Protein AF-W4M7C6-F1 (afdb_monomer_lite)

pLDDT: mean 83.35, std 12.87, range [47.41, 96.06]

Radius of gyration: 19.74 Å; chains: 1; bounding box: 34×29×66 Å

Secondary structure (DSSP, 8-state):
--HHHHHHHHHHHHHHTT--S--HHHHHHHHHHHHHHHH-HHHHHHHHT-SSSHHHHHHH------TTTTTTSSTTSS--

Structure (mmCIF, N/CA/C/O backbone):
data_AF-W4M7C6-F1
#
_entry.id   AF-W4M7C6-F1
#
loop_
_atom_site.group_PDB
_atom_site.id
_atom_site.type_symbol
_atom_site.label_atom_id
_atom_site.label_alt_id
_atom_site.label_comp_id
_atom_site.label_asym_id
_atom_site.label_entity_id
_atom_site.label_seq_id
_atom_site.pdbx_PDB_ins_code
_atom_site.Cartn_x
_atom_site.Cartn_y
_atom_site.Cartn_z
_atom_site.occupancy
_atom_site.B_iso_or_equiv
_atom_site.auth_seq_id
_atom_site.auth_comp_id
_atom_site.auth_asym_id
_atom_site.auth_atom_id
_atom_site.pdbx_PDB_model_num
ATOM 1 N N . MET A 1 1 ? -4.526 16.958 14.744 1.00 70.56 1 MET A N 1
ATOM 2 C CA . MET A 1 1 ? -4.909 15.533 14.887 1.00 70.56 1 MET A CA 1
ATOM 3 C C . MET A 1 1 ? -3.672 14.715 15.204 1.00 70.56 1 MET A C 1
ATOM 5 O O . MET A 1 1 ? -2.640 14.958 14.593 1.00 70.56 1 MET A O 1
ATOM 9 N N . SER A 1 2 ? -3.755 13.777 16.147 1.00 94.94 2 SER A N 1
ATOM 10 C CA . SER A 1 2 ? -2.669 12.833 16.430 1.00 94.94 2 SER A CA 1
ATOM 11 C C . SER A 1 2 ? -2.811 11.577 15.563 1.00 94.94 2 SER A C 1
ATOM 13 O O . SER A 1 2 ? -3.887 11.289 15.032 1.00 94.94 2 SER A O 1
ATOM 15 N N . ARG A 1 3 ? -1.731 10.796 15.426 1.00 90.19 3 ARG A N 1
ATOM 16 C CA . ARG A 1 3 ? -1.771 9.500 14.724 1.00 90.19 3 ARG A CA 1
ATOM 17 C C . ARG A 1 3 ? -2.830 8.574 15.329 1.00 90.19 3 ARG A C 1
ATOM 19 O O . ARG A 1 3 ? -3.586 7.944 14.599 1.00 90.19 3 ARG A O 1
ATOM 26 N N . THR A 1 4 ? -2.913 8.550 16.656 1.00 92.25 4 THR A N 1
ATOM 27 C CA . THR A 1 4 ? -3.893 7.758 17.403 1.00 92.25 4 THR A CA 1
ATOM 28 C C . THR A 1 4 ? -5.319 8.216 17.118 1.00 92.25 4 THR A C 1
ATOM 30 O O . THR A 1 4 ? -6.164 7.383 16.815 1.00 92.25 4 THR A O 1
ATOM 33 N N . SER A 1 5 ? -5.588 9.530 17.124 1.00 93.94 5 SER A N 1
ATOM 34 C CA . SER A 1 5 ? -6.940 10.040 16.858 1.00 93.94 5 SER A CA 1
ATOM 35 C C . SER A 1 5 ? -7.386 9.772 15.418 1.00 93.94 5 SER A C 1
ATOM 37 O O . SER A 1 5 ? -8.541 9.431 15.186 1.00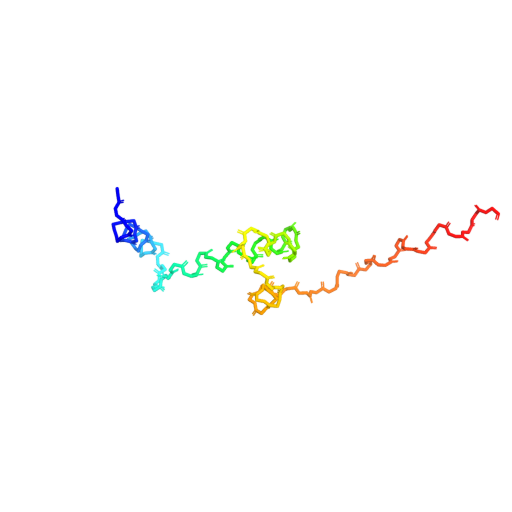 93.94 5 SER A O 1
ATOM 39 N N . ALA A 1 6 ? -6.470 9.886 14.450 1.00 93.19 6 ALA A N 1
ATOM 40 C CA . ALA A 1 6 ? -6.745 9.518 13.062 1.00 93.19 6 ALA A CA 1
ATOM 41 C C . ALA A 1 6 ? -7.071 8.023 12.929 1.00 93.19 6 ALA A C 1
ATOM 43 O O . ALA A 1 6 ? -8.001 7.651 12.220 1.00 93.19 6 ALA A O 1
ATOM 44 N N . TRP A 1 7 ? -6.349 7.167 13.653 1.00 92.75 7 TRP A N 1
ATOM 45 C CA . TRP A 1 7 ? -6.584 5.728 13.620 1.00 92.75 7 TRP A CA 1
ATOM 46 C C . TRP A 1 7 ? -7.908 5.316 14.271 1.00 92.75 7 TRP A C 1
ATOM 48 O O . TRP A 1 7 ? -8.613 4.470 13.729 1.00 92.75 7 TRP A O 1
ATOM 58 N N . CYS A 1 8 ? -8.295 5.953 15.379 1.00 92.62 8 CYS A N 1
ATOM 59 C CA . CYS A 1 8 ? -9.607 5.743 15.995 1.00 92.62 8 CYS A CA 1
ATOM 60 C C . CYS A 1 8 ? -10.756 6.051 15.023 1.00 92.62 8 CYS A C 1
ATOM 62 O O . CYS A 1 8 ? -11.714 5.286 14.958 1.00 92.62 8 CYS A O 1
ATOM 64 N N . LEU A 1 9 ? -10.643 7.129 14.235 1.00 94.50 9 LEU A N 1
ATOM 65 C CA . LEU A 1 9 ? -11.629 7.459 13.201 1.00 94.50 9 LEU A CA 1
ATOM 66 C C . LEU A 1 9 ? -11.727 6.365 12.135 1.00 94.50 9 LEU A C 1
ATOM 68 O O . LEU A 1 9 ? -12.828 5.935 11.803 1.00 94.50 9 LEU A O 1
ATOM 72 N N . VAL A 1 10 ? -10.586 5.888 11.630 1.00 93.75 10 VAL A N 1
ATOM 73 C CA . VAL A 1 10 ? -10.550 4.808 10.631 1.00 93.75 10 VAL A CA 1
ATOM 74 C C . VAL A 1 10 ? -11.221 3.540 11.161 1.00 93.75 10 VAL A C 1
ATOM 76 O O . VAL A 1 10 ? -12.041 2.955 10.460 1.00 93.75 10 VAL A O 1
ATOM 79 N N . GLN A 1 11 ? -10.925 3.145 12.402 1.00 92.88 11 GLN A N 1
ATOM 80 C CA . GLN A 1 11 ? -11.550 1.977 13.033 1.00 92.88 11 GLN A CA 1
ATOM 81 C C . GLN A 1 11 ? -13.065 2.146 13.192 1.00 92.88 11 GLN A C 1
ATOM 83 O O . GLN A 1 11 ? -13.816 1.214 12.918 1.00 92.88 11 GLN A O 1
ATOM 88 N N . GLY A 1 12 ? -13.520 3.342 13.582 1.00 94.06 12 GLY A N 1
ATOM 89 C CA . GLY A 1 12 ? -14.946 3.643 13.703 1.00 94.06 12 GLY A CA 1
ATOM 90 C C . GLY A 1 12 ? -15.693 3.476 12.379 1.00 94.06 12 GLY A C 1
ATOM 91 O O . GLY A 1 12 ? -16.736 2.828 12.341 1.00 94.06 12 GLY A O 1
ATOM 92 N N . TYR A 1 13 ? -15.139 3.994 11.279 1.00 95.50 13 TYR A N 1
ATOM 93 C CA . TYR A 1 13 ? -15.738 3.813 9.954 1.00 95.50 13 TYR A CA 1
ATOM 94 C C . TYR A 1 13 ? -15.653 2.370 9.456 1.00 95.50 13 TYR A C 1
ATOM 96 O O . TYR A 1 13 ? -16.625 1.876 8.892 1.00 95.50 13 TYR A O 1
ATOM 104 N N . ALA A 1 14 ? -14.537 1.674 9.695 1.00 94.56 14 ALA A N 1
ATOM 105 C CA . ALA A 1 14 ? -14.400 0.261 9.347 1.00 94.56 14 ALA A CA 1
ATOM 106 C C . ALA A 1 14 ? -15.497 -0.586 10.014 1.00 94.56 14 ALA A C 1
ATOM 108 O O . ALA A 1 14 ? -16.168 -1.369 9.344 1.00 94.56 14 ALA A O 1
ATOM 109 N N . GLN A 1 15 ? -15.759 -0.352 11.302 1.00 94.12 15 GLN A N 1
ATOM 110 C CA . GLN A 1 15 ? -16.816 -1.043 12.036 1.00 94.12 15 GLN A CA 1
ATOM 111 C C . GLN A 1 15 ? -18.213 -0.769 11.456 1.00 94.12 15 GLN A C 1
ATOM 113 O O . GLN A 1 15 ? -19.017 -1.693 11.356 1.00 94.12 15 GLN A O 1
ATOM 118 N N . GLN A 1 16 ? -18.503 0.471 11.046 1.00 96.06 16 GLN A N 1
ATOM 119 C CA . GLN A 1 16 ? -19.802 0.833 10.456 1.00 96.06 16 GLN A CA 1
ATOM 120 C C . GLN A 1 16 ? -20.097 0.084 9.153 1.00 96.06 16 GLN A C 1
ATOM 122 O O . GLN A 1 16 ? -21.256 -0.202 8.866 1.00 96.06 16 GLN A O 1
ATOM 127 N N . VAL A 1 17 ? -19.063 -0.259 8.383 1.00 95.75 17 VAL A N 1
ATOM 128 C CA . VAL A 1 17 ? -19.197 -1.037 7.141 1.00 95.75 17 VAL A CA 1
ATOM 129 C C . VAL A 1 17 ? -18.981 -2.541 7.349 1.00 95.75 17 VAL A C 1
ATOM 131 O O . VAL A 1 17 ? -18.860 -3.286 6.381 1.00 95.75 17 VAL A O 1
ATOM 134 N N . GLY A 1 18 ? -18.923 -3.004 8.602 1.00 94.50 18 GLY A N 1
ATOM 135 C CA . GLY A 1 18 ? -18.761 -4.421 8.940 1.00 94.50 18 GLY A CA 1
ATOM 136 C C . GLY A 1 18 ? -17.347 -4.974 8.734 1.00 94.50 18 GLY A C 1
ATOM 137 O O . GLY A 1 18 ? -17.164 -6.189 8.729 1.00 94.50 18 GLY A O 1
ATOM 138 N N . LEU A 1 19 ? -16.336 -4.115 8.578 1.00 91.88 19 LEU A N 1
ATOM 139 C CA . LEU A 1 19 ? -14.936 -4.525 8.489 1.00 91.88 19 LEU A CA 1
ATOM 140 C C . LEU A 1 19 ? -14.319 -4.601 9.889 1.00 91.88 19 LEU A C 1
ATOM 142 O O . LEU A 1 19 ? -14.212 -3.601 10.599 1.00 91.88 19 LEU A O 1
ATOM 146 N N . ALA A 1 20 ? -13.876 -5.795 10.277 1.00 87.50 20 ALA A N 1
ATOM 147 C CA . ALA A 1 20 ? -13.174 -6.025 11.535 1.00 87.50 20 ALA A CA 1
ATOM 148 C C . ALA A 1 20 ? -11.648 -6.017 11.337 1.00 87.50 20 ALA A C 1
ATOM 150 O O . ALA A 1 20 ? -11.141 -6.432 10.298 1.00 87.50 20 ALA A O 1
ATOM 151 N N . HIS A 1 21 ? -10.911 -5.594 12.369 1.00 85.25 21 HIS A N 1
ATOM 152 C CA . HIS A 1 21 ? -9.449 -5.729 12.465 1.00 85.25 21 HIS A CA 1
ATOM 153 C C . HIS A 1 21 ? -8.623 -5.078 11.344 1.00 85.25 21 HIS A C 1
ATOM 155 O O . HIS A 1 21 ? -7.504 -5.526 11.091 1.00 85.25 21 HIS A O 1
ATOM 161 N N . VAL A 1 22 ? -9.117 -4.001 10.727 1.00 91.12 22 VAL A N 1
ATOM 162 C CA . VAL A 1 22 ? -8.335 -3.225 9.754 1.00 91.12 22 VAL A CA 1
ATOM 163 C C . VAL A 1 22 ? -7.053 -2.723 10.421 1.00 91.12 22 VAL A C 1
ATOM 165 O O . VAL A 1 22 ? -7.095 -2.206 11.536 1.00 91.12 22 VAL A O 1
ATOM 168 N N . LYS A 1 23 ? -5.908 -2.875 9.758 1.00 90.94 23 LYS A N 1
ATOM 169 C CA . LYS A 1 23 ? -4.572 -2.443 10.191 1.00 90.94 23 LYS A CA 1
ATOM 170 C C . LYS A 1 23 ? -4.025 -1.391 9.227 1.00 90.94 23 LYS A C 1
ATOM 172 O O . LYS A 1 23 ? -4.374 -1.393 8.049 1.00 90.94 23 LYS A O 1
ATOM 177 N N . PRO A 1 24 ? -3.111 -0.502 9.662 1.00 89.94 24 PRO A N 1
ATOM 178 C CA . PRO A 1 24 ? -2.557 0.516 8.766 1.00 89.94 24 PRO A CA 1
ATOM 179 C C . PRO A 1 24 ? -1.856 -0.093 7.544 1.00 89.94 24 PRO A C 1
ATOM 181 O O . PRO A 1 24 ? -1.814 0.512 6.475 1.00 89.94 24 PRO A O 1
ATOM 184 N N . HIS A 1 25 ? -1.314 -1.305 7.701 1.00 89.69 25 HIS A N 1
ATOM 185 C CA . HIS A 1 25 ? -0.649 -2.020 6.621 1.00 89.69 25 HIS A CA 1
ATOM 186 C C . HIS A 1 25 ? -1.617 -2.507 5.532 1.00 89.69 25 HIS A C 1
ATOM 188 O O . HIS A 1 25 ? -1.210 -2.581 4.378 1.00 89.69 25 HIS A O 1
ATOM 194 N N . ASP A 1 26 ? -2.896 -2.724 5.850 1.00 89.12 26 ASP A N 1
ATOM 195 C CA . ASP A 1 26 ? -3.901 -3.168 4.875 1.00 89.12 26 ASP A CA 1
ATOM 196 C C . ASP A 1 26 ? -4.144 -2.091 3.812 1.00 89.12 26 ASP A C 1
ATOM 198 O O . ASP A 1 26 ? -4.209 -2.385 2.621 1.00 89.12 26 ASP A O 1
ATOM 202 N N . PHE A 1 27 ? -4.159 -0.815 4.215 1.00 90.31 27 PHE A N 1
ATOM 203 C CA . PHE A 1 27 ? -4.233 0.311 3.278 1.00 90.31 27 PHE A CA 1
ATOM 204 C C . PHE A 1 27 ? -3.004 0.387 2.374 1.00 90.31 27 PHE A C 1
ATOM 206 O O . PHE A 1 27 ? -3.125 0.637 1.175 1.00 90.31 27 PHE A O 1
ATOM 213 N N . ARG A 1 28 ? -1.810 0.151 2.933 1.00 90.88 28 ARG A N 1
ATOM 214 C CA . ARG A 1 28 ? -0.572 0.112 2.145 1.00 90.88 28 ARG A CA 1
ATOM 215 C C . ARG A 1 28 ? -0.617 -1.026 1.125 1.00 90.88 28 ARG A C 1
ATOM 217 O O . ARG A 1 28 ? -0.213 -0.813 -0.016 1.00 90.88 28 ARG A O 1
ATOM 224 N N . HIS A 1 29 ? -1.141 -2.188 1.515 1.00 89.94 29 HIS A N 1
ATOM 225 C CA . HIS A 1 29 ? -1.297 -3.318 0.611 1.00 89.94 29 HIS A CA 1
ATOM 226 C C . HIS A 1 29 ? -2.319 -3.057 -0.494 1.00 89.94 29 HIS A C 1
ATOM 228 O O . HIS A 1 29 ? -2.054 -3.355 -1.658 1.00 89.94 29 HIS A O 1
ATOM 234 N N . PHE A 1 30 ? -3.456 -2.452 -0.151 1.00 90.25 30 PHE A N 1
ATOM 235 C CA . PHE A 1 30 ? -4.474 -2.066 -1.121 1.00 90.25 30 PHE A CA 1
ATOM 236 C C . PHE A 1 30 ? -3.902 -1.128 -2.192 1.00 90.25 30 PHE A C 1
ATOM 238 O O . PHE A 1 30 ? -3.996 -1.416 -3.384 1.00 90.25 30 PHE A O 1
ATOM 245 N N . VAL A 1 31 ? -3.224 -0.054 -1.772 1.00 91.00 31 VAL A N 1
ATOM 246 C CA . VAL A 1 31 ? -2.591 0.899 -2.696 1.00 91.00 31 VAL A CA 1
ATOM 247 C C . VAL A 1 31 ? -1.532 0.215 -3.564 1.00 91.00 31 VAL A C 1
ATOM 249 O O . VAL A 1 31 ? -1.506 0.428 -4.774 1.00 91.00 31 VAL A O 1
ATOM 252 N N . GLY A 1 32 ? -0.679 -0.630 -2.977 1.00 91.44 32 GLY A N 1
ATOM 253 C CA . GLY A 1 32 ? 0.337 -1.372 -3.729 1.00 91.44 32 GLY A CA 1
ATOM 254 C C . GLY A 1 32 ? -0.250 -2.305 -4.789 1.00 91.44 32 GLY A C 1
ATOM 255 O O . GLY A 1 32 ? 0.253 -2.351 -5.913 1.00 91.44 32 GLY A O 1
ATOM 256 N N . THR A 1 33 ? -1.347 -2.985 -4.456 1.00 89.94 33 THR A N 1
ATOM 257 C CA . THR A 1 33 ? -2.061 -3.888 -5.369 1.00 89.94 33 THR A CA 1
ATOM 258 C C . THR A 1 33 ? -2.659 -3.116 -6.543 1.00 89.94 33 THR A C 1
ATOM 260 O O . THR A 1 33 ? -2.424 -3.467 -7.697 1.00 89.94 33 THR A O 1
ATOM 263 N N . GLU A 1 34 ? -3.380 -2.026 -6.273 1.00 91.31 34 GLU A N 1
ATOM 264 C CA . GLU A 1 34 ? -4.037 -1.238 -7.322 1.00 91.31 34 GLU A CA 1
ATOM 265 C C . GLU A 1 34 ? -3.043 -0.532 -8.249 1.00 91.31 34 GLU A C 1
ATOM 267 O O . GLU A 1 34 ? -3.252 -0.494 -9.461 1.00 91.31 34 GLU A O 1
ATOM 272 N N . LEU A 1 35 ? -1.930 -0.021 -7.715 1.00 91.69 35 LEU A N 1
ATOM 273 C CA . LEU A 1 35 ? -0.870 0.556 -8.543 1.00 91.69 35 LEU A CA 1
ATOM 274 C C . LEU A 1 35 ? -0.216 -0.491 -9.443 1.00 91.69 35 LEU A C 1
ATOM 276 O O . LEU A 1 35 ? 0.051 -0.206 -10.608 1.00 91.69 35 LEU A O 1
ATOM 280 N N . THR A 1 36 ? 0.009 -1.698 -8.920 1.00 90.50 36 THR A N 1
ATOM 281 C CA . THR A 1 36 ? 0.594 -2.790 -9.703 1.00 90.50 36 THR A CA 1
ATOM 282 C C . THR A 1 36 ? -0.339 -3.190 -10.842 1.00 90.50 36 THR A C 1
ATOM 284 O O . THR A 1 36 ? 0.108 -3.253 -11.982 1.00 90.50 36 THR A O 1
ATOM 287 N N . ARG A 1 37 ? -1.642 -3.342 -10.567 1.00 86.50 37 ARG A N 1
ATOM 288 C CA . ARG A 1 37 ? -2.661 -3.666 -11.579 1.00 86.50 37 ARG A CA 1
ATOM 289 C C . ARG A 1 37 ? -2.774 -2.629 -12.694 1.00 86.50 37 ARG A C 1
ATOM 291 O O . ARG A 1 37 ? -2.933 -2.992 -13.849 1.00 86.50 37 ARG A O 1
ATOM 298 N N . ARG A 1 38 ? -2.748 -1.336 -12.357 1.00 89.56 38 ARG A N 1
ATOM 299 C CA . ARG A 1 38 ? -3.055 -0.256 -13.317 1.00 89.56 38 ARG A CA 1
ATOM 300 C C . ARG A 1 38 ? -1.837 0.283 -14.053 1.00 89.56 38 ARG A C 1
ATOM 302 O O . ARG A 1 38 ? -1.964 0.804 -15.156 1.00 89.56 38 ARG A O 1
ATOM 309 N N . HIS A 1 39 ? -0.675 0.243 -13.409 1.00 89.56 39 HIS A N 1
ATOM 310 C CA . HIS A 1 39 ? 0.520 0.953 -13.867 1.00 89.56 39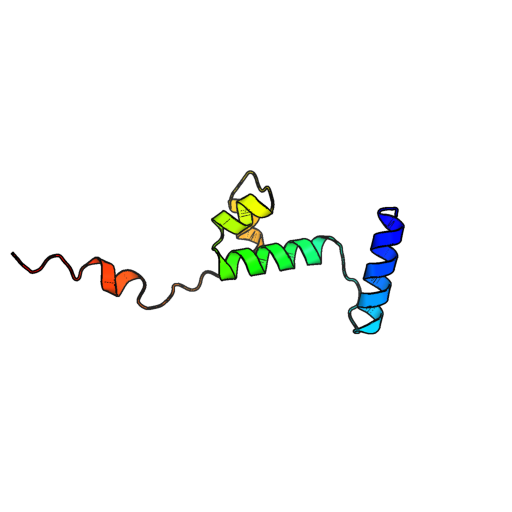 HIS A CA 1
ATOM 311 C C . HIS A 1 39 ? 1.779 0.081 -13.851 1.00 89.56 39 HIS A C 1
ATOM 313 O O . HIS A 1 39 ? 2.867 0.554 -14.189 1.00 89.56 39 HIS A O 1
ATOM 319 N N . GLY A 1 40 ? 1.647 -1.185 -13.457 1.00 88.00 40 GLY A N 1
ATOM 320 C CA . GLY A 1 40 ? 2.747 -2.124 -13.354 1.00 88.00 40 GLY A CA 1
ATOM 321 C C . GLY A 1 40 ? 3.566 -1.976 -12.072 1.00 88.00 40 GLY A C 1
ATOM 322 O O . GLY A 1 40 ? 3.543 -0.977 -11.343 1.00 88.00 40 GLY A O 1
ATOM 323 N N . ILE A 1 41 ? 4.357 -3.011 -11.811 1.00 89.75 41 ILE A N 1
ATOM 324 C CA . ILE A 1 41 ? 5.080 -3.196 -10.552 1.00 89.75 41 ILE A CA 1
ATOM 325 C C . ILE A 1 41 ? 6.139 -2.118 -10.266 1.00 89.75 41 ILE A C 1
ATOM 327 O O . ILE A 1 41 ? 6.373 -1.754 -9.112 1.00 89.75 41 ILE A O 1
ATOM 331 N N . ARG A 1 42 ? 6.763 -1.550 -11.308 1.00 90.56 42 ARG A N 1
ATOM 332 C CA . ARG A 1 42 ? 7.787 -0.499 -11.167 1.00 90.56 42 ARG A CA 1
ATOM 333 C C . ARG A 1 42 ? 7.188 0.797 -10.615 1.00 90.56 42 ARG A C 1
ATOM 335 O O . ARG A 1 42 ? 7.798 1.444 -9.766 1.00 90.56 42 ARG A O 1
ATOM 342 N N . GLN A 1 43 ? 5.989 1.163 -11.071 1.00 91.94 43 GLN A N 1
ATOM 343 C CA . GLN A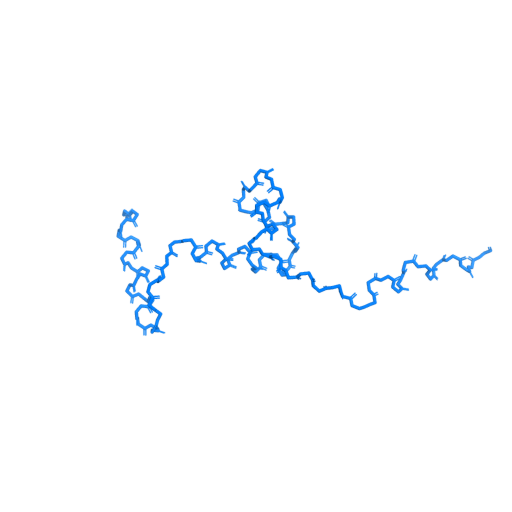 1 43 ? 5.296 2.361 -10.592 1.00 91.94 43 GLN A CA 1
ATOM 344 C C . GLN A 1 43 ? 4.845 2.178 -9.141 1.00 91.94 43 GLN A C 1
ATOM 346 O O . GLN A 1 43 ? 5.067 3.059 -8.308 1.00 91.94 43 GLN A O 1
ATOM 351 N N . ALA A 1 44 ? 4.329 0.992 -8.802 1.00 91.81 44 ALA A N 1
ATOM 352 C CA . ALA A 1 44 ? 4.022 0.633 -7.420 1.00 91.81 44 ALA A CA 1
ATOM 353 C C . ALA A 1 44 ? 5.265 0.698 -6.508 1.00 91.81 44 ALA A C 1
ATOM 355 O O . ALA A 1 44 ? 5.194 1.240 -5.406 1.00 91.81 44 ALA A O 1
ATOM 356 N N . GLN A 1 45 ? 6.426 0.216 -6.970 1.00 92.94 45 GLN A N 1
ATOM 357 C CA . GLN A 1 45 ? 7.683 0.272 -6.216 1.00 92.94 45 GLN A CA 1
ATOM 358 C C . GLN A 1 45 ? 8.077 1.712 -5.845 1.00 92.94 45 GLN A C 1
ATOM 360 O O . GLN A 1 45 ? 8.413 1.972 -4.685 1.00 92.94 45 GLN A O 1
ATOM 365 N N . LEU A 1 46 ? 8.039 2.633 -6.814 1.00 93.38 46 LEU A N 1
ATOM 366 C CA . LEU A 1 46 ? 8.395 4.040 -6.605 1.00 93.38 46 LEU A CA 1
ATOM 367 C C . LEU A 1 46 ? 7.421 4.724 -5.644 1.00 93.38 46 LEU A C 1
ATOM 369 O O . LEU A 1 46 ? 7.857 5.353 -4.681 1.00 93.38 46 LEU A O 1
ATOM 373 N N . ALA A 1 47 ? 6.116 4.541 -5.852 1.00 92.00 47 ALA A N 1
ATOM 374 C CA . ALA A 1 47 ? 5.080 5.136 -5.011 1.00 92.00 47 ALA A CA 1
ATOM 375 C C . ALA A 1 47 ? 5.139 4.649 -3.552 1.00 92.00 47 ALA A C 1
ATOM 377 O O . ALA A 1 47 ? 4.881 5.414 -2.624 1.00 92.00 47 ALA A O 1
ATOM 378 N N . LEU A 1 48 ? 5.509 3.383 -3.331 1.00 91.31 48 LEU A N 1
ATOM 379 C CA . LEU A 1 48 ? 5.669 2.812 -1.991 1.00 91.31 48 LEU A CA 1
ATOM 380 C C . LEU A 1 48 ? 7.040 3.110 -1.359 1.00 91.31 48 LEU A C 1
ATOM 382 O O . LEU A 1 48 ? 7.225 2.856 -0.163 1.00 91.31 48 LEU A O 1
ATOM 386 N N . GLY A 1 49 ? 8.001 3.632 -2.126 1.00 93.00 49 GLY A N 1
ATOM 387 C CA . GLY A 1 49 ? 9.357 3.932 -1.658 1.00 93.00 49 GLY A CA 1
ATOM 388 C C . GLY A 1 49 ? 10.205 2.686 -1.379 1.00 93.00 49 GLY A C 1
ATOM 389 O O . GLY A 1 49 ? 11.064 2.697 -0.495 1.00 93.00 49 GLY A O 1
ATOM 390 N N . HIS A 1 50 ? 9.955 1.582 -2.083 1.00 93.75 50 HIS A N 1
ATOM 391 C CA . HIS A 1 50 ? 10.706 0.341 -1.903 1.00 93.75 50 HIS A CA 1
ATOM 392 C C . HIS A 1 50 ? 12.067 0.407 -2.612 1.00 93.75 50 HIS A C 1
ATOM 394 O O . HIS A 1 50 ? 12.148 0.511 -3.836 1.00 93.75 50 HIS A O 1
ATOM 400 N N . LYS A 1 51 ? 13.161 0.289 -1.844 1.00 91.88 51 LYS A N 1
ATOM 401 C CA . LYS A 1 51 ? 14.535 0.289 -2.390 1.00 91.88 51 LYS A CA 1
ATOM 402 C C . LYS A 1 51 ? 14.810 -0.889 -3.326 1.00 91.88 51 LYS A C 1
ATOM 404 O O . LYS A 1 51 ? 15.599 -0.768 -4.253 1.00 91.88 51 LYS A O 1
ATOM 409 N N . ARG A 1 52 ? 14.184 -2.026 -3.040 1.00 88.56 52 ARG A N 1
ATOM 410 C CA . ARG A 1 52 ? 14.360 -3.309 -3.717 1.00 88.56 52 ARG A CA 1
ATOM 411 C C . ARG A 1 52 ? 13.056 -3.683 -4.409 1.00 88.56 52 ARG A C 1
ATOM 413 O O . ARG A 1 52 ? 11.992 -3.490 -3.827 1.00 88.56 52 ARG A O 1
ATOM 420 N N . ILE A 1 53 ? 13.117 -4.184 -5.638 1.00 86.44 53 ILE A N 1
ATOM 421 C CA . ILE A 1 53 ? 11.899 -4.546 -6.376 1.00 86.44 53 ILE A CA 1
ATOM 422 C C . ILE A 1 53 ? 11.252 -5.804 -5.790 1.00 86.44 53 ILE A C 1
ATOM 424 O O . ILE A 1 53 ? 10.030 -5.919 -5.756 1.00 86.44 53 ILE A O 1
ATOM 428 N N . GLU A 1 54 ? 12.063 -6.685 -5.207 1.00 85.38 54 GLU A N 1
ATOM 429 C CA . GLU A 1 54 ? 11.651 -7.946 -4.596 1.00 85.38 54 GLU A CA 1
ATOM 430 C C . GLU A 1 54 ? 10.629 -7.721 -3.475 1.00 85.38 54 GLU A C 1
ATOM 432 O O . GLU A 1 54 ? 9.689 -8.498 -3.326 1.00 85.38 54 GLU A O 1
ATOM 437 N N . THR A 1 55 ? 10.750 -6.620 -2.723 1.00 83.00 55 THR A N 1
ATOM 438 C CA . THR A 1 55 ? 9.793 -6.286 -1.655 1.00 83.00 55 THR A CA 1
ATOM 439 C C . THR A 1 55 ? 8.433 -5.845 -2.192 1.00 83.00 55 THR A C 1
ATOM 441 O O . THR A 1 55 ? 7.455 -5.849 -1.458 1.00 83.00 55 THR A O 1
ATOM 444 N N . THR A 1 56 ? 8.347 -5.433 -3.456 1.00 83.25 56 THR A N 1
ATOM 445 C CA . THR A 1 56 ? 7.073 -5.140 -4.130 1.00 83.25 56 THR A CA 1
ATOM 446 C C . THR A 1 56 ? 6.495 -6.418 -4.740 1.00 83.25 56 THR A C 1
ATOM 448 O O . THR A 1 56 ? 5.313 -6.693 -4.567 1.00 83.25 56 THR A O 1
ATOM 451 N N . VAL A 1 57 ? 7.344 -7.243 -5.364 1.00 81.50 57 VAL A N 1
ATOM 452 C CA . VAL A 1 57 ? 6.973 -8.543 -5.955 1.00 81.50 57 VAL A CA 1
ATOM 453 C C . VAL A 1 57 ? 6.322 -9.456 -4.911 1.00 81.50 57 VAL A C 1
ATOM 455 O O . VAL A 1 57 ? 5.223 -9.953 -5.120 1.00 81.50 57 VAL A O 1
ATOM 458 N N . GLN A 1 58 ? 6.927 -9.611 -3.733 1.00 79.25 58 GLN A N 1
ATOM 459 C CA . GLN A 1 58 ? 6.412 -10.513 -2.689 1.00 79.25 58 GLN A CA 1
ATOM 460 C C . GLN A 1 58 ? 4.988 -10.199 -2.202 1.00 79.25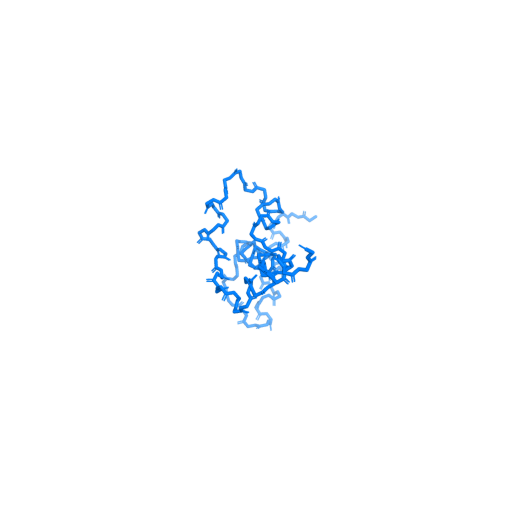 58 GLN A C 1
ATOM 462 O O . GLN A 1 58 ? 4.351 -11.062 -1.602 1.00 79.25 58 GLN A O 1
ATOM 467 N N . HIS A 1 59 ? 4.495 -8.978 -2.415 1.00 74.38 59 HIS A N 1
ATOM 468 C CA . HIS A 1 59 ? 3.217 -8.529 -1.866 1.00 74.38 59 HIS A CA 1
ATOM 469 C C . HIS A 1 59 ? 2.140 -8.261 -2.920 1.00 74.38 59 HIS A C 1
ATOM 471 O O . HIS A 1 59 ? 0.971 -8.208 -2.548 1.00 74.38 59 HIS A O 1
ATOM 477 N N . TYR A 1 60 ? 2.505 -8.075 -4.196 1.00 73.06 60 TYR A N 1
ATOM 478 C CA . TYR A 1 60 ? 1.593 -7.516 -5.208 1.00 73.06 60 TYR A CA 1
ATOM 479 C C . TYR A 1 60 ? 1.590 -8.246 -6.555 1.00 73.06 60 TYR A C 1
ATOM 481 O O . TYR A 1 60 ? 1.019 -7.726 -7.511 1.00 73.06 60 TYR A O 1
ATOM 489 N N . VAL A 1 61 ? 2.213 -9.425 -6.655 1.00 64.44 61 VAL A N 1
ATOM 490 C CA . VAL A 1 61 ? 2.244 -10.195 -7.909 1.00 64.44 61 VAL A CA 1
ATOM 491 C C . VAL A 1 61 ? 0.843 -10.649 -8.311 1.00 64.44 61 VAL A C 1
ATOM 493 O O . VAL A 1 61 ? 0.180 -11.405 -7.602 1.00 64.44 61 VAL A O 1
ATOM 496 N N . LEU A 1 62 ? 0.445 -10.188 -9.492 1.00 61.75 62 LEU A N 1
ATOM 497 C CA . LEU A 1 62 ? -0.683 -10.641 -10.295 1.00 61.75 62 LEU A CA 1
ATOM 498 C C . LEU A 1 62 ? -0.158 -10.782 -11.726 1.00 61.75 62 LEU A C 1
ATOM 500 O O . LEU A 1 62 ? -0.586 -10.066 -12.624 1.00 61.75 62 LEU A O 1
ATOM 504 N N . ASP A 1 63 ? 0.854 -11.625 -11.911 1.00 56.19 63 ASP A N 1
ATOM 505 C CA . ASP A 1 63 ? 1.437 -11.841 -13.232 1.00 56.19 63 ASP A CA 1
ATOM 506 C C . ASP A 1 63 ? 0.693 -12.998 -13.903 1.00 56.19 63 ASP A C 1
ATOM 508 O O . ASP A 1 63 ? 1.107 -14.155 -13.838 1.00 56.19 63 ASP A O 1
ATOM 512 N N . GLU A 1 64 ? -0.432 -12.680 -14.538 1.00 58.78 64 GLU A N 1
ATOM 513 C CA . GLU A 1 64 ? -0.897 -13.467 -15.676 1.00 58.78 64 GLU A CA 1
ATOM 514 C C . GLU A 1 64 ? -0.305 -12.834 -16.938 1.00 58.78 64 GLU A C 1
ATOM 516 O O . GLU A 1 64 ? -0.406 -11.628 -17.158 1.00 58.78 64 GLU A O 1
ATOM 521 N N . LEU A 1 65 ? 0.370 -13.647 -17.752 1.00 59.53 65 LEU A N 1
ATOM 522 C CA . LEU A 1 65 ? 0.848 -13.224 -19.065 1.00 59.53 65 LEU A CA 1
ATOM 523 C C . LEU A 1 65 ? -0.372 -12.894 -19.931 1.00 59.53 65 LEU A C 1
ATOM 525 O O . LEU A 1 65 ? -1.141 -13.793 -20.272 1.00 59.53 65 LEU A O 1
ATOM 529 N N . GLU A 1 66 ? -0.546 -11.620 -20.286 1.00 64.31 66 GLU A N 1
ATOM 530 C CA . GLU A 1 66 ? -1.599 -11.213 -21.217 1.00 64.31 66 GLU A CA 1
ATOM 531 C C . GLU A 1 66 ? -1.407 -11.941 -22.557 1.00 64.31 66 GLU A C 1
ATOM 533 O O . GLU A 1 66 ? -0.368 -11.828 -23.217 1.00 64.31 66 GLU A O 1
ATOM 538 N N . GLY A 1 67 ? -2.410 -12.729 -22.951 1.00 67.75 67 GLY A N 1
ATOM 539 C CA . GLY A 1 67 ? -2.416 -13.415 -24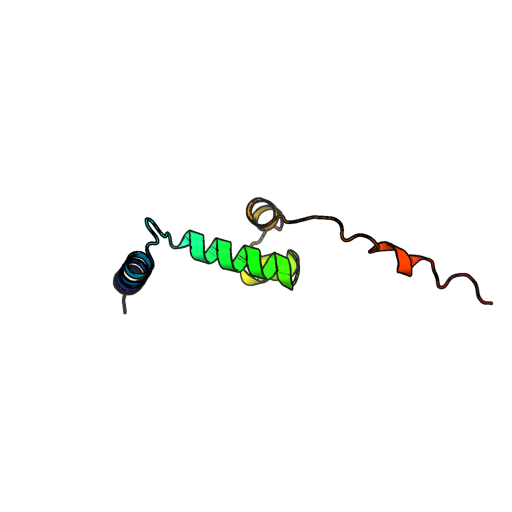.239 1.00 67.75 67 GLY A CA 1
ATOM 540 C C . GLY A 1 67 ? -2.316 -12.405 -25.381 1.00 67.75 67 GLY A C 1
ATOM 541 O O . GLY A 1 67 ? -3.045 -11.417 -25.406 1.00 67.75 67 GLY A O 1
ATOM 542 N N . GLY A 1 68 ? -1.401 -12.651 -26.316 1.00 70.44 68 GLY A N 1
ATOM 543 C CA . GLY A 1 68 ? -1.163 -11.776 -27.464 1.00 70.44 68 GLY A CA 1
ATOM 544 C C . GLY A 1 68 ? -0.159 -10.640 -27.235 1.00 70.44 68 GLY A C 1
ATOM 545 O O . GLY A 1 68 ? 0.079 -9.849 -28.146 1.00 70.44 68 GLY A O 1
ATOM 546 N N . LEU A 1 69 ? 0.507 -10.583 -26.070 1.00 74.44 69 LEU A N 1
ATOM 547 C CA . LEU A 1 69 ? 1.564 -9.599 -25.776 1.00 74.44 69 LEU A CA 1
ATOM 548 C C . LEU A 1 69 ? 2.669 -9.552 -26.850 1.00 74.44 69 LEU A C 1
ATOM 550 O O . LEU A 1 69 ? 3.283 -8.509 -27.076 1.00 74.44 69 LEU A O 1
ATOM 554 N N . THR A 1 70 ? 2.929 -10.675 -27.522 1.00 75.88 70 THR A N 1
ATOM 555 C CA . THR A 1 70 ? 3.983 -10.795 -28.538 1.00 75.88 70 THR A CA 1
ATOM 556 C C . THR A 1 70 ? 3.485 -10.722 -29.980 1.00 75.88 70 THR A C 1
ATOM 558 O O . THR A 1 70 ? 4.309 -10.702 -30.893 1.00 75.88 70 THR A O 1
ATOM 561 N N . ASP A 1 71 ? 2.174 -10.658 -30.216 1.00 79.38 71 ASP A N 1
ATOM 562 C CA . ASP A 1 71 ? 1.586 -10.816 -31.556 1.00 79.38 71 ASP A CA 1
ATOM 563 C C . ASP A 1 71 ? 2.002 -9.687 -32.515 1.00 79.38 71 ASP A C 1
ATOM 565 O O . ASP A 1 71 ? 2.157 -9.895 -33.717 1.00 79.38 71 ASP A O 1
ATOM 569 N N . GLY A 1 72 ? 2.270 -8.493 -31.979 1.00 72.31 72 GLY A N 1
ATOM 570 C CA . GLY A 1 72 ? 2.749 -7.340 -32.746 1.00 72.31 72 GLY A CA 1
ATOM 571 C C . GLY A 1 72 ? 4.271 -7.238 -32.892 1.00 72.31 72 GLY A C 1
ATOM 572 O O . GLY A 1 72 ? 4.743 -6.382 -33.638 1.00 72.31 72 GLY A O 1
ATOM 573 N N . LEU A 1 73 ? 5.060 -8.074 -32.205 1.00 77.56 73 LEU A N 1
ATOM 574 C CA . LEU A 1 73 ? 6.520 -7.897 -32.139 1.00 77.56 73 LEU A CA 1
ATOM 575 C C . LEU A 1 73 ? 7.242 -8.255 -33.444 1.00 77.56 73 LEU A C 1
ATOM 577 O O . LEU A 1 73 ? 8.331 -7.743 -33.693 1.00 77.56 73 LEU A O 1
ATOM 581 N N . TYR A 1 74 ? 6.646 -9.103 -34.287 1.00 68.81 74 TYR A N 1
ATOM 582 C CA . TYR A 1 74 ? 7.305 -9.638 -35.485 1.00 68.81 74 TYR A CA 1
ATOM 583 C C . TYR A 1 74 ? 6.628 -9.249 -36.811 1.00 68.81 74 TYR A C 1
ATOM 585 O O . TYR A 1 74 ? 7.158 -9.550 -37.878 1.00 68.81 74 TYR A O 1
ATOM 593 N N . CYS A 1 75 ? 5.490 -8.545 -36.784 1.00 59.44 75 CYS A N 1
ATOM 594 C CA . CYS A 1 75 ? 4.672 -8.305 -37.982 1.00 59.44 75 CYS A CA 1
ATOM 595 C C . CYS A 1 75 ? 5.196 -7.189 -38.923 1.00 59.44 75 CYS A C 1
ATOM 597 O O . CYS A 1 75 ? 4.603 -6.951 -39.972 1.00 59.44 75 CYS A O 1
ATOM 599 N N . CYS A 1 76 ? 6.318 -6.526 -38.610 1.00 55.78 76 CYS A N 1
ATOM 600 C CA . CYS A 1 76 ? 6.889 -5.449 -39.442 1.00 55.78 76 CYS A CA 1
ATOM 601 C C . CYS A 1 76 ? 8.193 -5.811 -40.187 1.00 55.78 76 CYS A C 1
ATOM 603 O O . CYS A 1 76 ? 8.864 -4.913 -40.685 1.00 55.78 76 CYS A O 1
ATOM 605 N N . LEU A 1 77 ? 8.576 -7.090 -40.296 1.00 56.16 77 LEU A N 1
ATOM 606 C CA . LEU A 1 77 ? 9.813 -7.507 -40.995 1.00 56.16 77 LEU A CA 1
ATOM 607 C C . LEU A 1 77 ? 9.592 -8.047 -42.425 1.00 56.16 77 LEU A C 1
ATOM 609 O O . LEU A 1 77 ? 10.442 -8.761 -42.948 1.00 56.16 77 LEU A O 1
ATOM 613 N N . GLY A 1 78 ? 8.465 -7.726 -43.071 1.00 56.31 78 GLY A N 1
ATOM 614 C CA . GLY A 1 78 ? 8.059 -8.350 -44.341 1.00 56.31 78 GLY A CA 1
ATOM 615 C C . GLY A 1 78 ? 7.644 -7.403 -45.467 1.00 56.31 78 GLY A C 1
ATOM 616 O O . GLY A 1 78 ? 6.829 -7.791 -46.300 1.00 56.31 78 GLY A O 1
ATOM 617 N N . THR A 1 79 ? 8.132 -6.162 -45.512 1.00 52.12 79 THR A N 1
ATOM 618 C CA . THR A 1 79 ? 7.927 -5.308 -46.695 1.00 52.12 79 THR A CA 1
ATOM 619 C C . THR A 1 79 ? 9.116 -4.378 -46.889 1.00 52.12 79 THR A C 1
ATOM 621 O O . THR A 1 79 ? 9.129 -3.283 -46.334 1.00 52.12 79 THR A O 1
ATOM 624 N N . LEU A 1 80 ? 10.123 -4.865 -47.620 1.00 47.41 80 LEU A N 1
ATOM 625 C CA . LEU A 1 80 ? 10.939 -4.170 -48.629 1.00 47.41 80 LEU A CA 1
ATOM 626 C C . LEU A 1 80 ? 11.990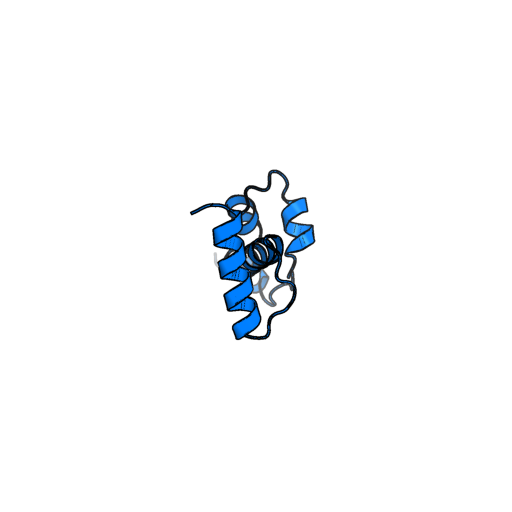 -5.143 -49.180 1.00 47.41 80 LEU A C 1
ATOM 628 O O . LEU A 1 80 ? 12.702 -5.765 -48.361 1.00 47.41 80 LEU A O 1
#

Organism: NCBI:txid1429439

InterPro domains:
  IPR002104 Integrase, catalytic domain [PF00589] (1-61)
  IPR011010 DNA breaking-rejoining enzyme, catalytic core [SSF56349] (1-61)
  IPR013762 Integrase-like, catalytic domain superfamily [G3DSA:1.10.443.10] (1-66)

Foldseek 3Di:
DDPVVVVVVVQVVCVVVVHPDDDPVVVLLVQLQVCCVPPNQVRSCVVSVPPDSVVSCVRHDPDDPPPCPCVPVPPPPPDD

Sequence (80 aa):
MSRTSAWCLVQGYAQQVGLAHVKPHDFRHFVGTELTRRHGIRQAQLALGHKRIETTVQHYVLDELEGGLTDGLYCCLGTL